Protein AF-A0A517Y898-F1 (afdb_monomer_lite)

pLDDT: mean 86.15, std 15.54, range [38.88, 97.69]

Structure (mmCIF, N/CA/C/O backbone):
data_AF-A0A517Y898-F1
#
_entry.id   AF-A0A517Y898-F1
#
loop_
_atom_site.group_PDB
_atom_site.id
_atom_site.type_symbol
_atom_site.label_atom_id
_atom_site.label_alt_id
_atom_site.label_comp_id
_atom_site.label_asym_id
_atom_site.label_entity_id
_atom_site.label_seq_id
_a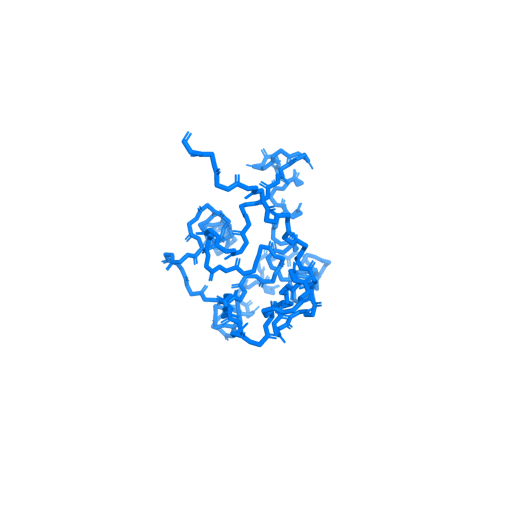tom_site.pdbx_PDB_ins_code
_atom_site.Cartn_x
_atom_site.Cartn_y
_atom_site.Cartn_z
_atom_site.occupancy
_atom_site.B_iso_or_equiv
_atom_site.auth_seq_id
_atom_site.auth_comp_id
_atom_site.auth_asym_id
_atom_site.auth_atom_id
_atom_site.pdbx_PDB_model_num
ATOM 1 N N . MET A 1 1 ? -4.215 5.071 19.299 1.00 58.53 1 MET A N 1
ATOM 2 C CA . MET A 1 1 ? -4.093 6.065 18.199 1.00 58.53 1 MET A CA 1
ATOM 3 C C . MET A 1 1 ? -2.716 6.010 17.555 1.00 58.53 1 MET A C 1
ATOM 5 O O . MET A 1 1 ? -2.641 6.223 16.354 1.00 58.53 1 MET A O 1
ATOM 9 N N . GLU A 1 2 ? -1.668 5.689 18.315 1.00 74.25 2 GLU A N 1
ATOM 10 C CA . GLU A 1 2 ? -0.288 5.555 17.822 1.00 74.25 2 GLU A CA 1
ATOM 11 C C . GLU A 1 2 ? -0.140 4.449 16.757 1.00 74.25 2 GLU A C 1
ATOM 13 O O . GLU A 1 2 ? 0.516 4.657 15.742 1.00 74.25 2 GLU A O 1
ATOM 18 N N . ASP A 1 3 ? -0.867 3.341 16.911 1.00 87.19 3 ASP A N 1
ATOM 19 C CA . ASP A 1 3 ? -0.833 2.190 15.993 1.00 87.19 3 ASP A CA 1
ATOM 20 C C . ASP A 1 3 ? -1.316 2.507 14.570 1.00 87.19 3 ASP A C 1
ATOM 22 O O . ASP A 1 3 ? -0.690 2.141 13.574 1.00 87.19 3 ASP A O 1
ATOM 26 N N . ARG A 1 4 ? -2.412 3.268 14.462 1.00 91.88 4 ARG A N 1
ATOM 27 C CA . ARG A 1 4 ? -2.944 3.710 13.167 1.00 91.88 4 ARG A CA 1
ATOM 28 C C . ARG A 1 4 ? -1.965 4.643 12.465 1.00 91.88 4 ARG A C 1
ATOM 30 O O . ARG A 1 4 ? -1.794 4.538 11.253 1.00 91.88 4 ARG A O 1
ATOM 37 N N . GLU A 1 5 ? -1.339 5.548 13.212 1.00 94.81 5 GLU A N 1
ATOM 38 C CA . GLU A 1 5 ? -0.365 6.482 12.651 1.00 94.81 5 GLU A CA 1
ATOM 39 C C . GLU A 1 5 ? 0.867 5.745 12.114 1.00 94.81 5 GLU A C 1
ATOM 41 O O . GLU A 1 5 ? 1.323 6.055 11.016 1.00 94.81 5 GLU A O 1
ATOM 46 N N . ALA A 1 6 ? 1.343 4.705 12.807 1.00 94.00 6 ALA A N 1
ATOM 47 C CA . ALA A 1 6 ? 2.433 3.861 12.319 1.00 94.00 6 ALA A CA 1
ATOM 48 C C . ALA A 1 6 ? 2.10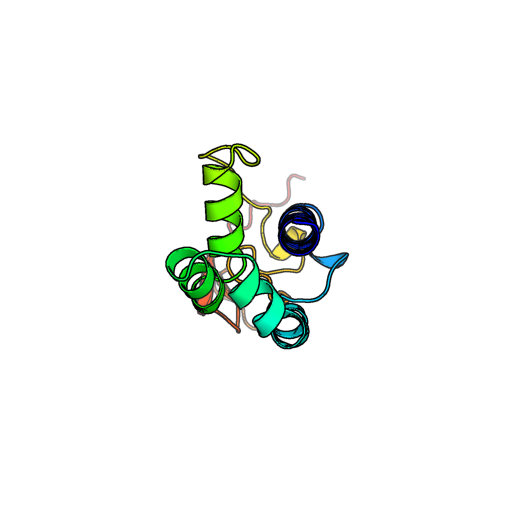7 3.217 10.956 1.00 94.00 6 ALA A C 1
ATOM 50 O O . ALA A 1 6 ? 2.930 3.259 10.036 1.00 94.00 6 ALA A O 1
ATOM 51 N N . CYS A 1 7 ? 0.885 2.700 10.771 1.00 96.12 7 CYS A N 1
ATOM 52 C CA . CYS A 1 7 ? 0.450 2.184 9.470 1.00 96.12 7 CYS A CA 1
ATOM 53 C C . CYS A 1 7 ? 0.413 3.278 8.390 1.00 96.12 7 CYS A C 1
ATOM 55 O O . CYS A 1 7 ? 0.865 3.051 7.268 1.00 96.12 7 CYS A O 1
ATOM 57 N N . LEU A 1 8 ? -0.098 4.473 8.710 1.00 96.38 8 LEU A N 1
ATOM 58 C CA . LEU A 1 8 ? -0.156 5.591 7.760 1.00 96.38 8 LEU A CA 1
ATOM 59 C C . LEU A 1 8 ? 1.239 6.099 7.372 1.00 96.38 8 LEU A C 1
ATOM 61 O O . LEU A 1 8 ? 1.460 6.447 6.211 1.00 96.38 8 LEU A O 1
ATOM 65 N N . ILE A 1 9 ? 2.195 6.113 8.306 1.00 96.56 9 ILE A N 1
ATOM 66 C CA . ILE A 1 9 ? 3.608 6.403 8.024 1.00 96.56 9 ILE A CA 1
ATOM 67 C C . ILE A 1 9 ? 4.144 5.410 6.993 1.00 96.56 9 ILE A C 1
ATOM 69 O O . ILE A 1 9 ? 4.655 5.842 5.957 1.00 96.56 9 ILE A O 1
ATOM 73 N N . TYR A 1 10 ? 3.950 4.105 7.215 1.00 97.31 10 TYR A N 1
ATOM 74 C CA . TYR A 1 10 ? 4.361 3.095 6.243 1.00 97.31 10 TYR A CA 1
ATOM 75 C C . TYR A 1 10 ? 3.685 3.313 4.882 1.00 97.31 10 TYR A C 1
ATOM 77 O O . TYR A 1 10 ? 4.370 3.317 3.866 1.00 97.31 10 TYR A O 1
ATOM 85 N N . PHE A 1 11 ? 2.372 3.570 4.830 1.00 96.94 11 PHE A N 1
ATOM 86 C CA . PHE A 1 11 ? 1.663 3.800 3.563 1.00 96.94 11 PHE A CA 1
ATOM 87 C C . PHE A 1 11 ? 2.226 4.989 2.786 1.00 96.94 11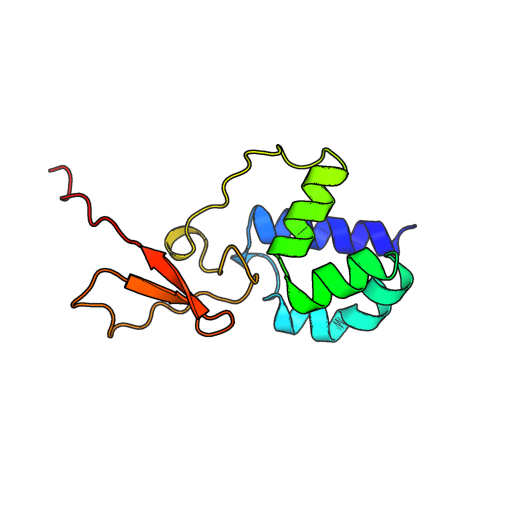 PHE A C 1
ATOM 89 O O . PHE A 1 11 ? 2.481 4.873 1.586 1.00 96.94 11 PHE A O 1
ATOM 96 N N . ARG A 1 12 ? 2.451 6.121 3.462 1.00 96.81 12 ARG A N 1
ATOM 97 C CA . ARG A 1 12 ? 3.033 7.319 2.844 1.00 96.81 12 ARG A CA 1
ATOM 98 C C . ARG A 1 12 ? 4.424 7.028 2.297 1.00 96.81 12 ARG A C 1
ATOM 100 O O . ARG A 1 12 ? 4.711 7.359 1.147 1.00 96.81 12 ARG A O 1
ATOM 107 N N . GLN A 1 13 ? 5.258 6.346 3.074 1.00 96.38 13 GLN A N 1
ATOM 108 C CA . GLN A 1 13 ? 6.624 6.033 2.674 1.00 96.38 13 GLN A CA 1
ATOM 109 C C . GLN A 1 13 ? 6.682 4.982 1.553 1.00 96.38 13 GLN A C 1
ATOM 111 O O . GLN A 1 13 ? 7.429 5.153 0.595 1.00 96.38 13 GLN A O 1
ATOM 116 N N . ALA A 1 14 ? 5.821 3.962 1.589 1.00 95.75 14 ALA A N 1
ATOM 117 C CA . ALA A 1 14 ? 5.686 2.948 0.541 1.00 95.75 14 ALA A CA 1
ATOM 118 C C . ALA A 1 14 ? 5.206 3.518 -0.803 1.00 95.75 14 ALA A C 1
ATOM 120 O O . ALA A 1 14 ? 5.379 2.876 -1.837 1.00 95.75 14 ALA A O 1
ATOM 121 N N . ILE A 1 15 ? 4.595 4.706 -0.805 1.00 94.31 15 ILE A N 1
ATOM 122 C CA . ILE A 1 15 ? 4.173 5.425 -2.013 1.00 94.31 15 ILE A CA 1
ATOM 123 C C . ILE A 1 15 ? 5.259 6.402 -2.472 1.00 94.31 15 ILE A C 1
ATOM 125 O O . ILE A 1 15 ? 5.585 6.445 -3.661 1.00 94.31 15 ILE A O 1
ATOM 129 N N . ALA A 1 16 ? 5.812 7.187 -1.544 1.00 93.81 16 ALA A N 1
ATOM 130 C CA . ALA A 1 16 ? 6.807 8.208 -1.848 1.00 93.81 16 ALA A CA 1
ATOM 131 C C . ALA A 1 16 ? 8.157 7.589 -2.234 1.00 93.81 16 ALA A C 1
ATOM 133 O O . ALA A 1 16 ? 8.714 7.931 -3.278 1.00 93.81 16 ALA A O 1
ATOM 134 N N . GLU A 1 17 ? 8.651 6.646 -1.434 1.00 93.56 17 GLU A N 1
ATOM 135 C CA . GLU A 1 17 ? 9.980 6.042 -1.544 1.00 93.56 17 GLU A CA 1
ATOM 136 C C . GLU A 1 17 ? 9.899 4.519 -1.345 1.00 93.56 17 GLU A C 1
ATOM 138 O O . GLU A 1 17 ? 10.370 3.992 -0.333 1.00 93.56 17 GLU A O 1
ATOM 143 N N . PRO A 1 18 ? 9.326 3.769 -2.308 1.00 92.81 18 PRO A N 1
ATOM 144 C CA . PRO A 1 18 ? 8.972 2.364 -2.097 1.00 92.81 18 PRO A CA 1
ATOM 145 C C . PRO A 1 18 ? 10.158 1.456 -1.742 1.00 92.81 18 PRO A C 1
ATOM 147 O O . PRO A 1 18 ? 9.984 0.461 -1.045 1.00 92.81 18 PRO A O 1
ATOM 150 N N . LEU A 1 19 ? 11.372 1.789 -2.196 1.00 92.75 19 LEU A N 1
ATOM 151 C CA . LEU A 1 19 ? 12.595 1.029 -1.900 1.00 92.75 19 LEU A CA 1
ATOM 152 C C . LEU A 1 19 ? 13.146 1.261 -0.486 1.00 92.75 19 LEU A C 1
ATOM 154 O O . LEU A 1 19 ? 13.962 0.465 -0.031 1.00 92.75 19 LEU A O 1
ATOM 158 N N . SER A 1 20 ? 12.701 2.313 0.206 1.00 94.94 20 SER A N 1
ATOM 159 C CA . SER A 1 20 ? 13.133 2.630 1.577 1.00 94.94 20 SER A CA 1
ATOM 160 C C . SER A 1 20 ? 12.435 1.788 2.651 1.00 94.94 20 SER A C 1
ATOM 162 O O . SER A 1 20 ? 12.878 1.764 3.795 1.00 94.94 20 SER A O 1
ATOM 164 N N . VAL A 1 21 ? 11.354 1.093 2.291 1.00 96.38 21 VAL A N 1
ATOM 165 C CA . VAL A 1 21 ? 10.545 0.274 3.203 1.00 96.38 21 VAL A CA 1
ATOM 166 C C . VAL A 1 21 ? 10.428 -1.148 2.691 1.00 96.38 21 VAL A C 1
ATOM 168 O O . VAL A 1 21 ? 10.610 -1.389 1.499 1.00 96.38 21 VAL A O 1
ATOM 171 N N . GLN A 1 22 ? 10.106 -2.093 3.570 1.00 95.81 22 GLN A N 1
ATOM 172 C CA . GLN A 1 22 ? 9.864 -3.484 3.189 1.00 95.81 22 GLN A CA 1
ATOM 173 C C . GLN A 1 22 ? 8.764 -3.610 2.112 1.00 95.81 22 GLN A C 1
ATOM 175 O O . GLN A 1 22 ? 7.843 -2.784 2.072 1.00 95.81 22 GLN A O 1
ATOM 180 N N . PRO A 1 23 ? 8.818 -4.651 1.262 1.00 96.00 23 PRO A N 1
ATOM 181 C CA . PRO A 1 23 ? 7.724 -5.005 0.362 1.00 96.00 23 PRO A CA 1
ATOM 182 C C . PRO A 1 23 ? 6.426 -5.261 1.137 1.00 96.00 23 PRO A C 1
ATOM 184 O O . PRO A 1 23 ? 6.455 -5.675 2.295 1.00 96.00 23 PRO A O 1
ATOM 187 N N . TRP A 1 24 ? 5.278 -5.060 0.484 1.00 96.44 24 TRP A N 1
ATOM 188 C CA . TRP A 1 24 ? 3.976 -5.177 1.151 1.00 96.44 24 TRP A CA 1
ATOM 189 C C . TRP A 1 24 ? 3.756 -6.526 1.839 1.00 96.44 24 TRP A C 1
ATOM 191 O O . TRP A 1 24 ? 3.225 -6.558 2.943 1.00 96.44 24 TRP A O 1
ATOM 201 N N . SER A 1 25 ? 4.115 -7.637 1.190 1.00 96.00 25 SER A N 1
ATOM 202 C CA . SER A 1 25 ? 3.919 -8.981 1.747 1.00 96.00 25 SER A CA 1
ATOM 203 C C . SER A 1 25 ? 4.684 -9.195 3.053 1.00 96.00 25 SER A C 1
ATOM 205 O O . SER A 1 25 ? 4.109 -9.724 4.001 1.00 96.00 25 SER A O 1
ATOM 207 N N . GLU A 1 26 ? 5.938 -8.750 3.105 1.00 97.69 26 GLU A N 1
ATOM 208 C CA . GLU A 1 26 ? 6.794 -8.827 4.293 1.00 97.69 26 GLU A CA 1
ATOM 209 C C . GLU A 1 26 ? 6.243 -7.943 5.412 1.00 97.69 26 GLU A C 1
ATOM 211 O O . GLU A 1 26 ? 5.957 -8.435 6.501 1.00 97.69 26 GLU A O 1
ATOM 216 N N . TRP A 1 27 ? 5.969 -6.670 5.112 1.00 97.62 27 TRP A N 1
ATOM 217 C CA . TRP A 1 27 ? 5.415 -5.750 6.103 1.00 97.62 27 TRP A CA 1
ATOM 218 C C . TRP A 1 27 ? 4.063 -6.235 6.643 1.00 97.62 27 TRP A C 1
ATOM 220 O O . TRP A 1 27 ? 3.817 -6.197 7.847 1.00 97.62 27 TRP A O 1
ATOM 230 N N . TRP A 1 28 ? 3.182 -6.732 5.768 1.00 97.56 28 TRP A N 1
ATOM 231 C CA . TRP A 1 28 ? 1.874 -7.249 6.168 1.00 97.56 28 TRP A CA 1
ATOM 232 C C . TRP A 1 28 ? 1.995 -8.464 7.086 1.00 97.56 28 TRP A C 1
ATOM 234 O O . TRP A 1 28 ? 1.238 -8.565 8.045 1.00 97.56 28 TRP A O 1
ATOM 244 N N . ALA A 1 29 ? 2.935 -9.376 6.822 1.00 97.50 29 ALA A N 1
ATOM 245 C CA . ALA A 1 29 ? 3.139 -10.556 7.661 1.00 97.50 29 ALA A CA 1
ATOM 246 C C . ALA A 1 29 ? 3.488 -10.184 9.112 1.00 97.50 29 ALA A C 1
ATOM 248 O O . ALA A 1 29 ? 3.058 -10.868 10.036 1.00 97.50 29 ALA A O 1
ATOM 249 N N . GLU A 1 30 ? 4.217 -9.084 9.306 1.00 97.56 30 GLU A N 1
ATOM 250 C CA . GLU A 1 30 ? 4.592 -8.573 10.627 1.00 97.56 30 GLU A CA 1
ATOM 251 C C . GLU A 1 30 ? 3.496 -7.706 11.278 1.00 97.56 30 GLU A C 1
ATOM 253 O O . GLU A 1 30 ? 3.455 -7.587 12.500 1.00 97.56 30 GLU A O 1
ATOM 258 N N . ASN A 1 31 ? 2.600 -7.102 10.485 1.00 97.19 31 ASN A N 1
ATOM 259 C CA . ASN A 1 31 ? 1.679 -6.052 10.947 1.00 97.19 31 ASN A CA 1
ATOM 260 C C . ASN A 1 31 ? 0.179 -6.380 10.774 1.00 97.19 31 ASN A C 1
ATOM 262 O O . ASN A 1 31 ? -0.654 -5.532 11.088 1.00 97.19 31 ASN A O 1
ATOM 266 N N . ASP A 1 32 ? -0.207 -7.573 10.302 1.00 96.94 32 ASP A N 1
ATOM 267 C CA . ASP A 1 32 ? -1.617 -7.952 10.046 1.00 96.94 32 ASP A CA 1
ATOM 268 C C . ASP A 1 32 ? -2.525 -7.689 11.261 1.00 96.94 32 ASP A C 1
ATOM 270 O O . ASP A 1 32 ? -3.570 -7.043 11.147 1.00 96.94 32 ASP A O 1
ATOM 274 N N . GLU A 1 33 ? -2.094 -8.123 12.448 1.00 95.75 33 GLU A N 1
ATOM 275 C CA . GLU A 1 33 ? -2.843 -7.927 13.694 1.00 95.75 33 GLU A CA 1
ATOM 276 C C . GLU A 1 33 ? -2.973 -6.445 14.070 1.00 95.75 33 GLU A C 1
ATOM 278 O O . GLU A 1 33 ? -4.050 -6.000 14.473 1.00 95.75 33 GLU A O 1
ATOM 283 N N . LEU A 1 34 ? -1.905 -5.663 13.881 1.00 95.50 34 LEU A N 1
ATOM 284 C CA . LEU A 1 34 ? -1.897 -4.220 14.126 1.00 95.50 34 LEU A CA 1
ATOM 285 C C . LEU A 1 34 ? -2.911 -3.507 13.224 1.00 95.50 34 LEU A C 1
ATOM 287 O O . LEU A 1 34 ? -3.686 -2.664 13.684 1.00 95.50 34 LEU A O 1
ATOM 291 N N . VAL A 1 35 ? -2.945 -3.871 11.939 1.00 96.50 35 VAL A N 1
ATOM 292 C CA . VAL A 1 35 ? -3.886 -3.306 10.965 1.00 96.50 35 VAL A CA 1
ATOM 293 C C . VAL A 1 35 ? -5.324 -3.696 11.317 1.00 96.50 35 VAL A C 1
ATOM 295 O O . VAL A 1 35 ? -6.213 -2.847 11.243 1.00 96.50 35 VAL A O 1
ATOM 298 N N . ALA A 1 36 ? -5.562 -4.941 11.741 1.00 96.62 36 ALA A N 1
ATOM 299 C CA . ALA A 1 36 ? -6.887 -5.413 12.151 1.00 96.62 36 ALA A CA 1
ATOM 300 C C . ALA A 1 36 ? -7.450 -4.642 13.357 1.00 96.62 36 ALA A C 1
ATOM 302 O O . ALA A 1 36 ? -8.657 -4.422 13.434 1.00 96.62 36 ALA A O 1
ATOM 303 N N . GLN A 1 37 ? -6.584 -4.208 14.276 1.00 96.00 37 GLN A N 1
ATOM 304 C CA . GLN A 1 37 ? -6.970 -3.407 15.442 1.00 96.00 37 GLN A CA 1
ATOM 305 C C . GLN A 1 37 ? -7.105 -1.910 15.118 1.00 96.00 37 GLN A C 1
ATOM 307 O O . GLN A 1 37 ? -7.911 -1.210 15.731 1.00 96.00 37 GLN A O 1
ATOM 312 N N . SER A 1 38 ? -6.330 -1.415 14.149 1.00 95.81 38 SER A N 1
ATOM 313 C CA . SER A 1 38 ? -6.221 0.018 13.842 1.00 95.81 38 SER A CA 1
ATOM 314 C C . SER A 1 38 ? -7.253 0.536 12.841 1.00 95.81 38 SER A C 1
ATOM 316 O O . SER A 1 38 ? -7.510 1.743 12.796 1.00 95.81 38 SER A O 1
ATOM 318 N N . PHE A 1 39 ? -7.831 -0.345 12.021 1.00 95.62 39 PHE A N 1
ATOM 319 C CA . PHE A 1 39 ? -8.753 0.024 10.947 1.00 95.62 39 PHE A CA 1
ATOM 320 C C . PHE A 1 39 ? -10.113 -0.668 11.094 1.00 95.62 39 PHE A C 1
ATOM 322 O O . PHE A 1 39 ? -10.182 -1.822 11.518 1.00 95.62 39 PHE A O 1
ATOM 329 N N . PRO A 1 40 ? -11.219 -0.016 10.683 1.00 95.94 40 PRO A N 1
ATOM 330 C CA . PRO A 1 40 ? -12.505 -0.689 10.545 1.00 95.94 40 PRO A CA 1
ATOM 331 C C . PRO A 1 40 ? -12.397 -1.903 9.615 1.00 95.94 40 PRO A C 1
ATOM 333 O O . PRO A 1 40 ? -11.630 -1.884 8.651 1.00 95.94 40 PRO A O 1
ATOM 336 N N . LEU A 1 41 ? -13.236 -2.921 9.833 1.00 96.31 41 LEU A N 1
ATOM 337 C CA . LEU A 1 41 ? -13.213 -4.174 9.062 1.00 96.31 41 LEU A CA 1
ATOM 338 C C . LEU A 1 41 ? -13.200 -3.952 7.537 1.00 96.31 41 LEU A C 1
ATOM 340 O O . LEU A 1 41 ? -12.497 -4.652 6.812 1.00 96.31 41 LEU A O 1
ATOM 344 N N . VAL A 1 42 ? -13.950 -2.962 7.045 1.00 96.62 42 VAL A N 1
ATOM 345 C CA . VAL A 1 42 ? -14.005 -2.619 5.614 1.00 96.62 42 VAL A CA 1
ATOM 346 C C . VAL A 1 42 ? -12.636 -2.197 5.072 1.00 96.62 42 VAL A C 1
ATOM 348 O O . VAL A 1 42 ? -12.254 -2.622 3.979 1.00 96.62 42 VAL A O 1
ATOM 351 N N . ASP A 1 43 ? -11.891 -1.393 5.827 1.00 97.12 43 ASP A N 1
ATOM 352 C CA . ASP A 1 43 ? -10.561 -0.924 5.437 1.00 97.12 43 ASP A CA 1
ATOM 353 C C . ASP A 1 43 ? -9.508 -2.014 5.639 1.00 97.12 43 ASP A C 1
ATOM 355 O O . ASP A 1 43 ? -8.660 -2.195 4.768 1.00 97.12 43 ASP A O 1
ATOM 359 N N . TYR A 1 44 ? -9.618 -2.819 6.699 1.00 97.50 44 TYR A N 1
ATOM 360 C CA . TYR A 1 44 ? -8.778 -4.005 6.888 1.00 97.50 44 TYR A CA 1
ATOM 361 C C . TYR A 1 44 ? -8.868 -4.961 5.686 1.00 97.50 44 TYR A C 1
ATOM 363 O O . TYR A 1 44 ? -7.858 -5.305 5.072 1.00 97.50 44 TYR A O 1
ATOM 371 N N . VAL A 1 45 ? -10.086 -5.339 5.279 1.00 97.00 45 VAL A N 1
ATOM 372 C CA . VAL A 1 45 ? -10.319 -6.216 4.118 1.00 97.00 45 VAL A CA 1
ATOM 373 C C . VAL A 1 45 ? -9.798 -5.562 2.835 1.00 97.00 45 VAL A C 1
ATOM 375 O O . VAL A 1 45 ? -9.180 -6.223 1.994 1.00 97.00 45 VAL A O 1
ATOM 378 N N . ARG A 1 46 ? -9.998 -4.248 2.678 1.00 96.25 46 ARG A N 1
ATOM 379 C CA . ARG A 1 46 ? -9.466 -3.495 1.537 1.00 96.25 46 ARG A CA 1
ATOM 380 C C . ARG A 1 46 ? -7.943 -3.573 1.477 1.00 96.25 46 ARG A C 1
ATOM 382 O O . ARG A 1 46 ? -7.416 -3.851 0.403 1.00 96.25 46 ARG A O 1
ATOM 389 N N . LEU A 1 47 ? -7.256 -3.348 2.590 1.00 97.12 47 LEU A N 1
ATOM 390 C CA . LEU A 1 47 ? -5.801 -3.420 2.683 1.00 97.12 47 LEU A CA 1
ATOM 391 C C . LEU A 1 47 ? -5.299 -4.845 2.414 1.00 97.12 47 LEU A C 1
ATOM 393 O O . LEU A 1 47 ? -4.382 -5.026 1.619 1.00 97.12 47 LEU A O 1
ATOM 397 N N . LYS A 1 48 ? -5.972 -5.865 2.952 1.00 95.62 48 LYS A N 1
ATOM 398 C CA . LYS A 1 48 ? -5.610 -7.274 2.746 1.00 95.62 48 LYS A CA 1
ATOM 399 C C . LYS A 1 48 ? -5.665 -7.703 1.277 1.00 95.62 48 LYS A C 1
ATOM 401 O O . LYS A 1 48 ? -4.764 -8.382 0.791 1.00 95.62 48 LYS A O 1
ATOM 406 N N . HIS A 1 49 ? -6.709 -7.302 0.548 1.00 94.69 49 HIS A N 1
ATOM 407 C CA . HIS A 1 49 ? -6.919 -7.752 -0.835 1.00 94.69 49 HIS A CA 1
ATOM 408 C C . HIS A 1 49 ? -6.373 -6.798 -1.897 1.00 94.69 49 HIS A C 1
ATOM 410 O O . HIS A 1 49 ? -5.915 -7.246 -2.947 1.00 94.69 49 HIS A O 1
ATOM 416 N N . ARG A 1 50 ? -6.439 -5.483 -1.661 1.00 95.00 50 ARG A N 1
ATOM 417 C CA . ARG A 1 50 ? -5.971 -4.463 -2.615 1.00 95.00 50 ARG A CA 1
ATOM 418 C C . ARG A 1 50 ? -4.568 -3.957 -2.300 1.00 95.00 50 ARG A C 1
ATOM 420 O O . ARG A 1 50 ? -3.997 -3.271 -3.143 1.00 95.00 50 ARG A O 1
ATOM 427 N N . LYS A 1 51 ? -4.001 -4.313 -1.145 1.00 96.25 51 LYS A N 1
ATOM 428 C CA . LYS A 1 51 ? -2.625 -3.993 -0.751 1.00 96.25 51 LYS A CA 1
ATOM 429 C C . LYS A 1 51 ? -2.350 -2.482 -0.813 1.00 96.25 51 LYS A C 1
ATOM 431 O O . LYS A 1 51 ? -3.203 -1.692 -0.400 1.00 96.25 51 LYS A O 1
ATOM 436 N N . LEU A 1 52 ? -1.214 -2.069 -1.385 1.00 96.12 52 LEU A N 1
ATOM 437 C CA . LEU A 1 52 ? -0.822 -0.662 -1.533 1.00 96.12 52 LEU A CA 1
ATOM 438 C C . LEU A 1 52 ? -1.878 0.202 -2.247 1.00 96.12 52 LEU A C 1
ATOM 440 O O . LEU A 1 52 ? -2.037 1.374 -1.920 1.00 96.12 52 LEU A O 1
ATOM 444 N N . TRP A 1 53 ? -2.655 -0.364 -3.173 1.00 95.38 53 TRP A N 1
ATOM 445 C CA . TRP A 1 53 ? -3.780 0.345 -3.784 1.00 95.38 53 TRP A CA 1
ATOM 446 C C . TRP A 1 53 ? -4.880 0.666 -2.766 1.00 95.38 53 TRP A C 1
ATOM 448 O O . TRP A 1 53 ? -5.474 1.739 -2.800 1.00 95.38 53 TRP A O 1
ATOM 458 N N . GLY A 1 54 ? -5.152 -0.249 -1.834 1.00 96.62 54 GLY A N 1
ATOM 459 C CA . GLY A 1 54 ? -6.056 0.004 -0.713 1.00 96.62 54 GLY A CA 1
ATOM 460 C C . GLY A 1 54 ? -5.544 1.120 0.198 1.00 96.62 54 GLY A C 1
ATOM 461 O O . GLY A 1 54 ? -6.323 1.991 0.582 1.00 96.62 54 GLY A O 1
ATOM 462 N N . ALA A 1 55 ? -4.238 1.133 0.472 1.00 97.12 55 ALA A N 1
ATOM 463 C CA . ALA A 1 55 ? -3.584 2.184 1.250 1.00 97.12 55 ALA A CA 1
ATOM 464 C C . ALA A 1 55 ? -3.680 3.562 0.570 1.00 97.12 55 ALA A C 1
ATOM 466 O O . ALA A 1 55 ? -4.050 4.537 1.218 1.00 97.12 55 ALA A O 1
ATOM 467 N N . GLN A 1 56 ? -3.452 3.635 -0.747 1.00 96.31 56 GLN A N 1
ATOM 468 C CA . GLN A 1 56 ? -3.659 4.859 -1.535 1.00 96.31 56 GLN A CA 1
ATOM 469 C C . GLN A 1 56 ? -5.095 5.373 -1.405 1.00 96.31 56 GLN A C 1
ATOM 471 O O . GLN A 1 56 ? -5.299 6.551 -1.136 1.00 96.31 56 GLN A O 1
ATOM 476 N N . GLN A 1 57 ? -6.091 4.488 -1.524 1.00 95.75 57 GLN A N 1
ATOM 477 C CA . GLN A 1 57 ? -7.501 4.866 -1.376 1.00 95.75 57 GLN A CA 1
ATOM 478 C C . GLN A 1 57 ? -7.808 5.427 0.018 1.00 95.75 57 GLN A C 1
ATOM 480 O O . GLN A 1 57 ? -8.571 6.379 0.135 1.00 95.75 57 GLN A O 1
ATOM 485 N N . ILE A 1 58 ? -7.224 4.854 1.072 1.00 96.25 58 ILE A N 1
ATOM 486 C CA . ILE A 1 58 ? -7.391 5.353 2.444 1.00 96.25 58 ILE A CA 1
ATOM 487 C C . ILE A 1 58 ? -6.782 6.751 2.594 1.00 96.25 58 ILE A C 1
ATOM 489 O O . ILE A 1 58 ? -7.451 7.635 3.121 1.00 96.25 58 ILE A O 1
ATOM 493 N N . LEU A 1 59 ? -5.571 6.969 2.076 1.00 96.44 59 LEU A N 1
ATOM 494 C CA . LEU A 1 59 ? -4.909 8.278 2.103 1.00 96.44 59 LEU A CA 1
ATOM 495 C C . LEU A 1 59 ? -5.651 9.333 1.265 1.00 96.44 59 LEU A C 1
ATOM 497 O O . LEU A 1 59 ? -5.693 10.504 1.626 1.00 96.44 59 LEU A O 1
ATOM 501 N N . GLN A 1 60 ? -6.276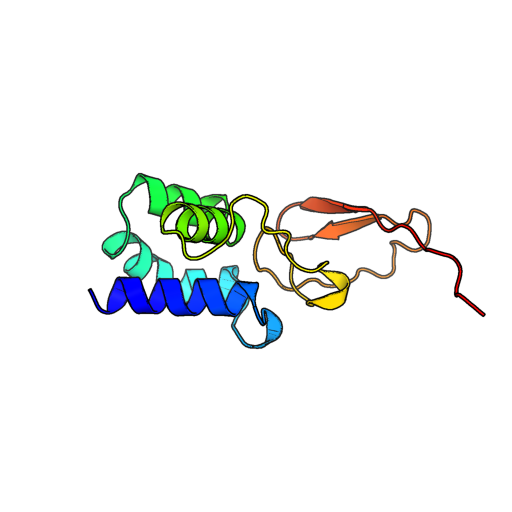 8.933 0.158 1.00 95.88 60 GLN A N 1
ATOM 502 C CA . GLN A 1 60 ? -7.139 9.824 -0.622 1.00 95.88 60 GLN A CA 1
ATOM 503 C C . GLN A 1 60 ? -8.401 10.212 0.153 1.00 95.88 60 GLN A C 1
ATOM 505 O O . GLN A 1 60 ? -8.783 11.379 0.174 1.00 95.88 60 GLN A O 1
ATOM 510 N N . ILE A 1 61 ? -9.036 9.249 0.829 1.00 94.50 61 ILE A N 1
ATOM 511 C CA . ILE A 1 61 ? -10.222 9.499 1.660 1.00 94.50 61 ILE A CA 1
ATOM 512 C C . ILE A 1 61 ? -9.882 10.394 2.861 1.00 94.50 61 ILE A C 1
ATOM 514 O O . ILE A 1 61 ? -10.710 11.216 3.248 1.00 94.50 61 ILE A O 1
ATOM 518 N N . SER A 1 62 ? -8.678 10.274 3.436 1.00 92.38 62 SER A N 1
ATOM 519 C CA . SER A 1 62 ? -8.217 11.148 4.525 1.00 92.38 62 SER A CA 1
ATOM 520 C C . SER A 1 62 ? -7.758 12.535 4.062 1.00 92.38 62 SER A C 1
ATOM 522 O O . SER A 1 62 ? -7.494 13.388 4.907 1.00 92.38 62 SER A O 1
ATOM 524 N N . GLY A 1 63 ? -7.688 12.787 2.750 1.00 94.31 63 GLY A N 1
ATOM 525 C CA . GLY A 1 63 ? -7.210 14.051 2.183 1.00 94.31 63 GLY A CA 1
ATOM 526 C C . GLY A 1 63 ? -5.685 14.205 2.175 1.00 94.31 63 GLY A C 1
ATOM 527 O O . GLY A 1 63 ? -5.187 15.294 1.906 1.00 94.31 63 GLY A O 1
ATOM 528 N N . GLU A 1 64 ? -4.936 13.136 2.453 1.00 92.88 64 GLU A N 1
ATOM 529 C CA . GLU A 1 64 ? -3.467 13.124 2.433 1.00 92.88 64 GLU A CA 1
ATOM 530 C C . GLU A 1 64 ? -2.889 12.895 1.031 1.00 92.88 64 GLU A C 1
ATOM 532 O O . GLU A 1 64 ? -1.741 13.252 0.767 1.00 92.88 64 GLU A O 1
ATOM 537 N N . LEU A 1 65 ? -3.677 12.315 0.121 1.00 93.69 65 LEU A N 1
ATOM 538 C CA . LEU A 1 65 ? -3.343 12.195 -1.297 1.00 93.69 65 LEU A CA 1
ATOM 539 C C . LEU A 1 65 ? -4.433 12.810 -2.180 1.00 93.69 65 LEU A C 1
ATOM 541 O O . LEU A 1 65 ? -5.620 12.659 -1.883 1.00 93.69 65 LEU A O 1
ATOM 545 N N . PRO A 1 66 ? -4.062 13.451 -3.303 1.00 93.75 66 PRO A N 1
ATOM 546 C CA . PRO A 1 66 ? -5.041 13.962 -4.248 1.00 93.75 66 PRO A CA 1
ATOM 547 C C . PRO A 1 66 ? -5.808 12.814 -4.938 1.00 93.75 66 PRO A C 1
ATOM 549 O O . PRO A 1 66 ? -5.266 11.715 -5.125 1.00 93.75 66 PRO A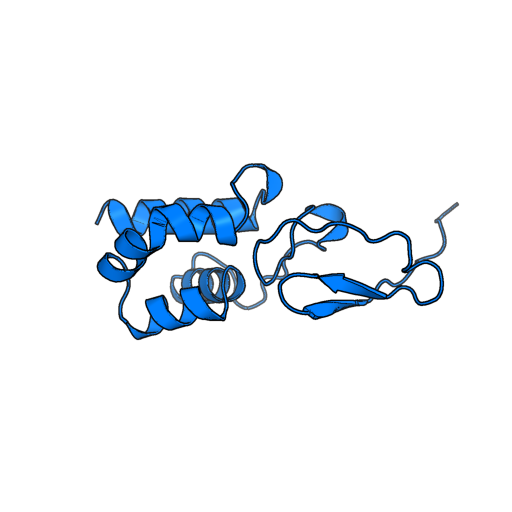 O 1
ATOM 552 N N . PRO A 1 67 ? -7.075 13.034 -5.335 1.00 88.81 67 PRO A N 1
ATOM 553 C CA . PRO A 1 67 ? -7.911 12.002 -5.959 1.00 88.81 67 PRO A CA 1
ATOM 554 C C . PRO A 1 67 ? -7.367 11.528 -7.317 1.00 88.81 67 PRO A C 1
ATOM 556 O O . PRO A 1 67 ? -7.587 10.383 -7.707 1.00 88.81 67 PRO A O 1
ATOM 559 N N . ASP A 1 68 ? -6.624 12.385 -8.010 1.00 90.81 68 ASP A N 1
ATOM 560 C CA . ASP A 1 68 ? -5.950 12.152 -9.288 1.00 90.81 68 ASP A CA 1
ATOM 561 C C . ASP A 1 68 ? -4.473 11.751 -9.131 1.00 90.81 68 ASP A C 1
ATOM 563 O O . ASP A 1 68 ? -3.725 11.732 -10.109 1.00 90.81 68 ASP A O 1
ATOM 567 N N . PHE A 1 69 ? -4.040 11.398 -7.913 1.00 90.56 69 PHE A N 1
ATOM 568 C CA . PHE A 1 69 ? -2.679 10.929 -7.665 1.00 90.56 69 PHE A CA 1
ATOM 569 C C . PHE A 1 69 ? -2.303 9.765 -8.595 1.00 90.56 69 PHE A C 1
ATOM 571 O O . PHE A 1 69 ? -2.918 8.695 -8.572 1.00 90.56 69 PHE A O 1
ATOM 578 N N . ALA A 1 70 ? -1.235 9.961 -9.366 1.00 87.75 70 ALA A N 1
ATOM 579 C CA . ALA A 1 70 ? -0.651 8.947 -10.228 1.00 87.75 70 ALA A CA 1
ATOM 580 C C . ALA A 1 70 ? 0.702 8.493 -9.649 1.00 87.75 70 ALA A C 1
ATOM 582 O O . ALA A 1 70 ? 1.651 9.282 -9.617 1.00 87.75 70 ALA A O 1
ATOM 583 N N . PRO A 1 71 ? 0.834 7.236 -9.187 1.00 86.56 71 PRO A N 1
ATOM 584 C CA . PRO A 1 71 ? 2.101 6.750 -8.660 1.00 86.56 71 PRO A CA 1
ATOM 585 C C . PRO A 1 71 ? 3.152 6.599 -9.766 1.00 86.56 71 PRO A C 1
ATOM 587 O O . PRO A 1 71 ? 2.834 6.327 -10.926 1.00 86.56 71 PRO A O 1
ATOM 590 N N . ARG A 1 72 ? 4.431 6.709 -9.383 1.00 86.44 72 ARG A N 1
ATOM 591 C CA . ARG A 1 72 ? 5.565 6.493 -10.294 1.00 86.44 72 ARG A CA 1
ATOM 592 C C . ARG A 1 72 ? 5.531 5.085 -10.898 1.00 86.44 72 ARG A C 1
ATOM 594 O O . ARG A 1 72 ? 5.134 4.121 -10.238 1.00 86.44 72 ARG A O 1
ATOM 601 N N . SER A 1 73 ? 5.988 4.977 -12.147 1.00 85.25 73 SER A N 1
ATOM 602 C CA . SER A 1 73 ? 6.117 3.694 -12.845 1.00 85.25 73 SER A CA 1
ATOM 603 C C . SER A 1 73 ? 6.973 2.712 -12.028 1.00 85.25 73 SER A C 1
ATOM 605 O O . SER A 1 73 ? 8.018 3.129 -11.521 1.00 85.25 73 SER A O 1
ATOM 607 N N . PRO A 1 74 ? 6.600 1.419 -11.939 1.00 86.69 74 PRO A N 1
ATOM 608 C CA . PRO A 1 74 ? 7.391 0.401 -11.245 1.00 86.69 74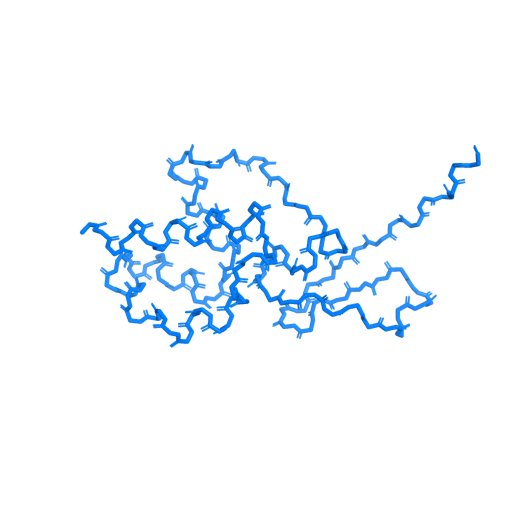 PRO A CA 1
ATOM 609 C C . PRO A 1 74 ? 8.828 0.253 -11.749 1.00 86.69 74 PRO A C 1
ATOM 611 O O . PRO A 1 74 ? 9.693 -0.152 -10.981 1.00 86.69 74 PRO A O 1
ATOM 614 N N . LEU A 1 75 ? 9.100 0.606 -13.012 1.00 82.12 75 LEU A N 1
ATOM 615 C CA . LEU A 1 75 ? 10.467 0.634 -13.547 1.00 82.12 75 LEU A CA 1
ATOM 616 C C . LEU A 1 75 ? 11.333 1.714 -12.894 1.00 82.12 75 LEU A C 1
ATOM 618 O O . LEU A 1 75 ? 12.534 1.533 -12.747 1.00 82.12 75 LEU A O 1
ATOM 622 N N . ILE A 1 76 ? 10.721 2.834 -12.511 1.00 85.19 76 ILE A N 1
ATOM 623 C CA . ILE A 1 76 ? 11.409 3.951 -11.860 1.00 85.19 76 ILE A CA 1
ATOM 624 C C . ILE A 1 76 ? 11.471 3.706 -10.353 1.00 85.19 76 ILE A C 1
ATOM 626 O O . ILE A 1 76 ? 12.489 3.947 -9.716 1.00 85.19 76 ILE A O 1
ATOM 630 N N . SER A 1 77 ? 10.366 3.247 -9.766 1.00 87.31 77 SER A N 1
ATOM 631 C CA . SER A 1 77 ? 10.239 3.104 -8.317 1.00 87.31 77 SER A CA 1
ATOM 632 C C . SER A 1 77 ? 10.764 1.775 -7.770 1.00 87.31 77 SER A C 1
ATOM 634 O O . SER A 1 77 ? 10.834 1.612 -6.554 1.00 87.31 77 SER A O 1
ATOM 636 N N . GLY A 1 78 ? 11.065 0.799 -8.632 1.00 88.38 78 GLY A N 1
ATOM 637 C CA . GLY A 1 78 ? 11.511 -0.545 -8.252 1.00 88.38 78 GLY A CA 1
ATOM 638 C C . GLY A 1 78 ? 10.467 -1.372 -7.489 1.00 88.38 78 GLY A C 1
ATOM 639 O O . GLY A 1 78 ? 10.776 -2.450 -6.980 1.00 88.38 78 GLY A O 1
ATOM 640 N N . SER A 1 79 ? 9.227 -0.888 -7.369 1.00 92.00 79 SER A N 1
ATOM 641 C CA . SER A 1 79 ? 8.128 -1.581 -6.690 1.00 92.00 79 SER A CA 1
ATOM 642 C C . SER A 1 79 ? 6.813 -1.386 -7.434 1.00 92.00 79 SER A C 1
ATOM 644 O O . SER A 1 79 ? 6.529 -0.331 -8.000 1.00 92.00 79 SER A O 1
ATOM 646 N N . CYS A 1 80 ? 5.976 -2.417 -7.426 1.00 92.31 80 CYS A N 1
ATOM 647 C CA . CYS A 1 80 ? 4.663 -2.375 -8.038 1.00 92.31 80 CYS A CA 1
ATOM 648 C C . CYS A 1 80 ? 3.795 -1.322 -7.343 1.00 92.31 80 CYS A C 1
ATOM 650 O O . CYS A 1 80 ? 3.420 -1.479 -6.183 1.00 92.31 80 CYS A O 1
ATOM 652 N N . CYS A 1 81 ? 3.396 -0.282 -8.073 1.00 91.00 81 CYS A N 1
ATOM 653 C CA . CYS A 1 81 ? 2.588 0.810 -7.529 1.00 91.00 81 CYS A CA 1
ATOM 654 C C . CYS A 1 81 ? 1.178 0.394 -7.076 1.00 91.00 81 CYS A C 1
ATOM 656 O O . CYS A 1 81 ? 0.462 1.186 -6.470 1.00 91.00 81 CYS A O 1
ATOM 658 N N . ARG A 1 82 ? 0.758 -0.838 -7.381 1.00 92.31 82 ARG A N 1
ATOM 659 C CA . ARG A 1 82 ? -0.551 -1.383 -7.012 1.00 92.31 82 ARG A CA 1
ATOM 660 C C . ARG A 1 82 ? -0.503 -2.288 -5.797 1.00 92.31 82 ARG A C 1
ATOM 662 O O . ARG A 1 82 ? -1.376 -2.186 -4.946 1.00 92.31 82 ARG A O 1
ATOM 669 N N . CYS A 1 83 ? 0.473 -3.190 -5.727 1.00 94.06 83 CYS A N 1
ATOM 670 C CA . CYS A 1 83 ? 0.555 -4.143 -4.625 1.00 94.06 83 CYS A CA 1
ATOM 671 C C . CYS A 1 83 ? 1.667 -3.854 -3.622 1.00 94.06 83 CYS A C 1
ATOM 673 O O . CYS A 1 83 ? 1.622 -4.446 -2.557 1.00 94.06 83 CYS A O 1
ATOM 675 N N . GLY A 1 84 ? 2.620 -2.969 -3.923 1.00 94.06 84 GLY A N 1
ATOM 676 C CA . GLY A 1 84 ? 3.760 -2.660 -3.051 1.00 94.06 84 GLY A CA 1
ATOM 677 C C . GLY A 1 84 ? 4.829 -3.753 -2.997 1.00 94.06 84 GLY A C 1
ATOM 678 O O . GLY A 1 84 ? 5.750 -3.672 -2.193 1.00 94.06 84 GLY A O 1
ATOM 679 N N . GLU A 1 85 ? 4.723 -4.779 -3.839 1.00 95.25 85 GLU A N 1
ATOM 680 C CA . GLU A 1 85 ? 5.749 -5.816 -3.963 1.00 95.25 85 GLU A CA 1
ATOM 681 C C . GLU A 1 85 ? 6.915 -5.308 -4.805 1.00 95.25 85 GLU A C 1
ATOM 683 O O . GLU A 1 85 ? 6.732 -4.451 -5.679 1.00 95.25 85 GLU A O 1
ATOM 688 N N . ARG A 1 86 ? 8.108 -5.866 -4.589 1.00 92.94 86 ARG A N 1
ATOM 689 C CA . ARG A 1 86 ? 9.271 -5.531 -5.414 1.00 92.94 86 ARG A CA 1
ATOM 690 C C . ARG A 1 86 ? 9.007 -5.861 -6.868 1.00 92.94 86 ARG A C 1
ATOM 692 O O . ARG A 1 86 ? 8.467 -6.913 -7.211 1.00 92.94 86 ARG A O 1
ATOM 699 N N . PHE A 1 87 ? 9.385 -4.924 -7.722 1.00 84.38 87 PHE A N 1
ATOM 700 C CA . PHE A 1 87 ? 9.238 -5.081 -9.149 1.00 84.38 87 PHE A CA 1
ATOM 701 C C . PHE A 1 87 ? 10.522 -5.679 -9.705 1.00 84.38 87 PHE A C 1
ATOM 703 O O . PHE A 1 87 ? 11.523 -4.989 -9.873 1.00 84.38 87 PHE A O 1
ATOM 710 N N . VAL A 1 88 ? 10.498 -6.983 -9.960 1.00 74.25 88 VAL A N 1
ATOM 711 C CA . VAL A 1 88 ? 11.581 -7.658 -10.672 1.00 74.25 88 VAL A CA 1
ATOM 712 C C . VAL A 1 88 ? 11.275 -7.551 -12.158 1.00 74.25 88 VAL A C 1
ATOM 714 O O . VAL A 1 88 ? 10.286 -8.116 -12.627 1.00 74.25 88 VAL A O 1
ATOM 717 N N . ASN A 1 89 ? 12.099 -6.799 -12.886 1.00 64.25 89 ASN A N 1
ATOM 718 C CA . ASN A 1 89 ? 12.015 -6.763 -14.338 1.00 64.25 89 ASN A CA 1
ATOM 719 C C . ASN A 1 89 ? 12.423 -8.147 -14.864 1.00 64.25 89 ASN A C 1
ATOM 721 O O . ASN A 1 89 ? 13.570 -8.554 -14.682 1.00 64.25 89 ASN A O 1
ATOM 725 N N . GLN A 1 90 ? 11.484 -8.903 -15.435 1.00 56.53 90 GLN A N 1
ATOM 726 C CA . GLN A 1 90 ? 11.826 -10.176 -16.062 1.00 56.53 90 GLN A CA 1
ATOM 727 C C . GLN A 1 90 ? 12.396 -9.890 -17.460 1.00 56.53 90 GLN A C 1
ATOM 729 O O . GLN A 1 90 ? 11.715 -9.241 -18.256 1.00 56.53 90 GLN A O 1
ATOM 734 N N . PRO A 1 91 ? 13.614 -10.363 -17.776 1.00 52.44 91 PRO A N 1
ATOM 735 C CA . PRO A 1 91 ? 14.278 -10.070 -19.046 1.00 52.44 91 PRO A CA 1
ATOM 736 C C . PRO A 1 91 ? 13.566 -10.661 -20.276 1.00 52.44 91 PRO A C 1
ATOM 738 O O . PRO A 1 91 ? 13.831 -10.229 -21.384 1.00 52.44 91 PRO A O 1
ATOM 741 N N . GLU A 1 92 ? 12.610 -11.583 -20.126 1.00 51.06 92 GLU A N 1
ATOM 742 C CA . GLU A 1 92 ? 11.880 -12.175 -21.264 1.00 51.06 92 GLU A CA 1
ATOM 743 C C . GLU A 1 92 ? 10.820 -11.244 -21.900 1.00 51.06 92 GLU A C 1
ATOM 745 O O . GLU A 1 92 ? 10.152 -11.621 -22.863 1.00 51.06 92 GLU A O 1
ATOM 750 N N . ALA A 1 93 ? 10.659 -10.010 -21.406 1.00 52.03 93 ALA A N 1
ATOM 751 C CA . ALA A 1 93 ? 9.728 -9.019 -21.962 1.00 52.03 93 ALA A CA 1
ATOM 752 C C . ALA A 1 93 ? 10.244 -8.301 -23.234 1.00 52.03 93 ALA A C 1
ATOM 754 O O . ALA A 1 93 ? 9.616 -7.346 -23.700 1.00 52.03 93 ALA A O 1
ATOM 755 N N . GLU A 1 94 ? 11.357 -8.759 -23.817 1.00 49.59 94 GLU A N 1
ATOM 756 C CA . GLU A 1 94 ? 12.059 -8.119 -24.943 1.00 49.59 94 GLU A CA 1
ATOM 757 C C . GLU A 1 94 ? 11.261 -8.052 -26.259 1.00 49.59 94 GLU A C 1
ATOM 759 O O . GLU A 1 94 ? 11.612 -7.272 -27.139 1.00 49.59 94 GLU A O 1
ATOM 764 N N . ALA A 1 95 ? 10.156 -8.792 -26.408 1.00 54.66 95 ALA A N 1
ATOM 765 C CA . ALA A 1 95 ? 9.409 -8.824 -27.673 1.00 54.66 95 ALA A CA 1
ATOM 766 C C . ALA A 1 95 ? 8.087 -8.028 -27.689 1.00 54.66 95 ALA A C 1
ATOM 768 O O . ALA A 1 95 ? 7.505 -7.869 -28.760 1.00 54.66 95 ALA A O 1
ATOM 769 N N . SER A 1 96 ? 7.573 -7.545 -26.546 1.00 58.38 96 SER A N 1
ATOM 770 C CA . SER A 1 96 ? 6.214 -6.953 -26.492 1.00 58.38 96 SER A CA 1
ATOM 771 C C . SER A 1 96 ? 6.061 -5.642 -25.718 1.00 58.38 96 SER A C 1
ATOM 773 O O . SER A 1 96 ? 4.987 -5.049 -25.778 1.00 58.38 96 SER A O 1
ATOM 775 N N . GLY A 1 97 ? 7.094 -5.153 -25.018 1.00 62.72 97 GLY A N 1
ATOM 776 C CA . GLY A 1 97 ? 6.988 -3.897 -24.257 1.00 62.72 97 GLY A CA 1
ATOM 777 C C . GLY A 1 97 ? 5.980 -3.964 -23.102 1.00 62.72 97 GLY A C 1
ATOM 778 O O . GLY A 1 97 ? 5.460 -2.940 -22.664 1.00 62.72 97 GLY A O 1
ATOM 779 N N . ASP A 1 98 ? 5.704 -5.171 -22.604 1.00 70.75 98 ASP A N 1
ATOM 780 C CA . ASP A 1 98 ? 4.720 -5.449 -21.567 1.00 70.75 98 ASP A CA 1
ATOM 781 C C . ASP A 1 98 ? 5.379 -6.179 -20.392 1.00 70.75 98 ASP A C 1
ATOM 783 O O . ASP A 1 98 ? 5.782 -7.333 -20.518 1.00 70.75 98 ASP A O 1
ATOM 787 N N . VAL A 1 99 ? 5.429 -5.556 -19.213 1.00 75.56 99 VAL A N 1
ATOM 788 C CA . VAL A 1 99 ? 5.928 -6.198 -17.978 1.00 75.56 99 VAL A CA 1
ATOM 789 C C . VAL A 1 99 ? 4.770 -6.341 -17.012 1.00 75.56 99 VAL A C 1
ATOM 791 O O . VAL A 1 99 ? 3.981 -5.418 -16.786 1.00 75.56 99 VAL A O 1
ATOM 794 N N . ARG A 1 100 ? 4.649 -7.532 -16.434 1.00 83.88 100 ARG A N 1
ATOM 795 C CA . ARG A 1 100 ? 3.626 -7.852 -15.443 1.00 83.88 100 ARG A CA 1
ATOM 796 C C . ARG A 1 100 ? 4.259 -7.945 -14.070 1.00 83.88 100 ARG A C 1
ATOM 798 O O . ARG A 1 100 ? 5.302 -8.566 -13.903 1.00 83.88 100 ARG A O 1
ATOM 805 N N . CYS A 1 101 ? 3.597 -7.381 -13.066 1.00 86.69 101 CYS A N 1
ATOM 806 C CA . CYS A 1 101 ? 3.963 -7.678 -11.689 1.00 86.69 101 CYS A CA 1
ATOM 807 C C . CYS A 1 101 ? 3.647 -9.152 -11.398 1.00 86.69 101 CYS A C 1
ATOM 809 O O . CYS A 1 101 ? 2.488 -9.561 -11.478 1.00 86.69 101 CYS A O 1
ATOM 811 N N . SER A 1 102 ? 4.655 -9.933 -11.016 1.00 85.69 102 SER A N 1
ATOM 812 C CA . SER A 1 102 ? 4.513 -11.360 -10.692 1.00 85.69 102 SER A CA 1
ATOM 813 C C . SER A 1 102 ? 3.558 -11.629 -9.524 1.00 85.69 102 SER A C 1
ATOM 815 O O . SER A 1 102 ? 2.943 -12.687 -9.465 1.00 85.69 102 SER A O 1
ATOM 817 N N . ALA A 1 103 ? 3.397 -10.664 -8.615 1.00 87.88 103 ALA A N 1
ATOM 818 C CA . ALA A 1 103 ? 2.618 -10.845 -7.397 1.00 87.88 103 ALA A CA 1
ATOM 819 C C . ALA A 1 103 ? 1.137 -10.450 -7.512 1.00 87.88 103 ALA A C 1
ATOM 821 O O . ALA A 1 103 ? 0.311 -10.974 -6.769 1.00 87.88 103 ALA A O 1
ATOM 822 N N . CYS A 1 104 ? 0.776 -9.508 -8.390 1.00 88.38 104 CYS A N 1
ATOM 823 C CA . CYS A 1 104 ? -0.625 -9.093 -8.574 1.00 88.38 104 CYS A CA 1
ATOM 824 C C . CYS A 1 104 ? -1.139 -9.233 -10.011 1.00 88.38 104 CYS A C 1
ATOM 826 O O . CYS A 1 104 ? -2.303 -8.940 -10.270 1.00 88.38 104 CYS A O 1
ATOM 828 N N . GLY A 1 105 ? -0.287 -9.644 -10.953 1.00 86.06 105 GLY A N 1
ATOM 829 C CA . GLY A 1 105 ? -0.640 -9.856 -12.357 1.00 86.06 105 GLY A CA 1
ATOM 830 C C . GLY A 1 105 ? -0.902 -8.579 -13.158 1.00 86.06 105 GLY A C 1
ATOM 831 O O . GLY A 1 105 ? -1.196 -8.666 -14.350 1.00 86.06 105 GLY A O 1
ATOM 832 N N . ILE A 1 106 ? -0.796 -7.393 -12.544 1.00 86.31 106 ILE A N 1
ATOM 833 C CA . ILE A 1 106 ? -1.039 -6.127 -13.239 1.00 86.31 106 ILE A CA 1
ATOM 834 C C . ILE A 1 106 ? 0.013 -5.918 -14.315 1.00 86.31 106 ILE A C 1
ATOM 836 O O . ILE A 1 106 ? 1.216 -6.017 -14.068 1.00 86.31 106 ILE A O 1
ATOM 840 N N . LYS A 1 107 ? -0.494 -5.621 -15.508 1.00 83.44 107 LYS A N 1
ATOM 841 C CA . LYS A 1 107 ? 0.273 -5.320 -16.703 1.00 83.44 107 LYS A CA 1
ATOM 842 C C . LYS A 1 107 ? 0.596 -3.830 -16.739 1.00 83.44 107 LYS A C 1
ATOM 844 O O . LYS A 1 107 ? -0.301 -2.998 -16.609 1.00 83.44 107 LYS A O 1
ATOM 849 N N . TYR A 1 108 ? 1.863 -3.523 -16.952 1.00 79.69 108 TYR A N 1
ATOM 850 C CA . TYR A 1 108 ? 2.360 -2.183 -17.209 1.00 79.69 108 TYR A CA 1
ATOM 851 C C . TYR A 1 108 ? 2.745 -2.111 -18.684 1.00 79.69 108 TYR A C 1
ATOM 853 O O . TYR A 1 108 ? 3.529 -2.936 -19.153 1.00 79.69 108 TYR A O 1
ATOM 861 N N . LEU A 1 109 ? 2.117 -1.181 -19.408 1.00 71.88 109 LEU A N 1
ATOM 862 C CA . LEU A 1 109 ? 2.439 -0.900 -20.804 1.00 71.88 109 LEU A CA 1
ATOM 863 C C . LEU A 1 109 ? 3.644 0.034 -20.840 1.00 71.88 109 LEU A C 1
ATOM 865 O O . LEU A 1 109 ? 3.621 1.081 -20.185 1.00 71.88 109 LEU A O 1
ATOM 869 N N . PHE A 1 110 ? 4.654 -0.317 -21.627 1.00 66.25 110 PHE A N 1
ATOM 870 C CA . PHE A 1 110 ? 5.775 0.567 -21.907 1.00 66.25 110 PHE A CA 1
ATOM 871 C C . PHE A 1 110 ? 5.649 1.104 -23.318 1.00 66.25 110 PHE A C 1
ATOM 873 O O . PHE A 1 110 ? 5.623 0.361 -24.296 1.00 66.25 110 PHE A O 1
ATOM 880 N N . VAL A 1 111 ? 5.598 2.427 -23.420 1.00 56.94 111 VAL A N 1
ATOM 881 C CA . VAL A 1 111 ? 5.928 3.092 -24.670 1.00 56.94 111 VAL A CA 1
ATOM 882 C C . VAL A 1 111 ? 7.436 3.292 -24.621 1.00 56.94 111 VAL A C 1
ATOM 884 O O . VAL A 1 111 ? 7.915 4.146 -23.876 1.00 56.94 111 VAL A O 1
ATOM 887 N N . TYR A 1 112 ? 8.190 2.479 -25.362 1.00 51.59 112 TYR A N 1
ATOM 888 C CA . TYR A 1 112 ? 9.553 2.855 -25.727 1.00 51.59 112 TYR A CA 1
ATOM 889 C C . TYR A 1 112 ? 9.428 4.117 -26.588 1.00 51.59 112 TYR A C 1
ATOM 891 O O . TYR A 1 112 ? 9.096 4.046 -27.769 1.00 51.59 112 TYR A O 1
ATOM 899 N N . GLY A 1 113 ? 9.575 5.289 -25.971 1.00 45.00 113 GLY A N 1
ATOM 900 C CA . GLY A 1 113 ? 9.819 6.513 -26.723 1.00 45.00 113 GLY A CA 1
ATOM 901 C C . GLY A 1 113 ? 11.211 6.401 -27.343 1.00 45.00 113 GLY A C 1
ATOM 902 O O . GLY A 1 113 ? 12.113 5.937 -26.641 1.00 45.00 113 GLY A O 1
ATOM 903 N N . PRO A 1 114 ? 11.402 6.759 -28.626 1.00 41.84 114 PRO A N 1
ATOM 904 C CA . PRO A 1 114 ? 12.735 6.772 -29.209 1.00 41.84 114 PRO A CA 1
ATOM 905 C C . PRO A 1 114 ? 13.626 7.676 -28.357 1.00 41.84 114 PRO A C 1
ATOM 907 O O . PRO A 1 114 ? 13.187 8.745 -27.921 1.00 41.84 114 PRO A O 1
ATOM 910 N N . GLU A 1 115 ? 14.840 7.201 -28.088 1.00 45.97 115 GLU A N 1
ATOM 911 C CA . GLU A 1 115 ? 15.923 7.984 -27.503 1.00 45.97 115 GLU A CA 1
ATOM 912 C C . GLU A 1 115 ? 15.932 9.365 -28.174 1.00 45.97 115 GLU A C 1
ATOM 914 O O . GLU A 1 115 ? 16.049 9.468 -29.395 1.00 45.97 115 GLU A O 1
ATOM 919 N N . GLN A 1 116 ? 15.688 10.424 -27.395 1.00 44.72 116 GLN A N 1
ATOM 920 C CA . GLN A 1 116 ? 15.926 11.774 -27.886 1.00 44.72 116 GLN A CA 1
ATOM 921 C C . GLN A 1 116 ? 17.441 11.957 -27.932 1.00 44.72 116 GLN A C 1
ATOM 923 O O . GLN A 1 116 ? 18.082 12.081 -26.888 1.00 44.72 116 GLN A O 1
ATOM 928 N N . GLU A 1 117 ? 17.953 11.851 -29.156 1.00 38.88 117 GLU A N 1
ATOM 929 C CA . GLU A 1 117 ? 19.310 12.169 -29.613 1.00 38.88 117 GLU A CA 1
ATOM 930 C C . GLU A 1 117 ? 19.733 13.604 -29.256 1.00 38.88 117 GLU A C 1
ATOM 932 O O . GLU A 1 117 ? 18.867 14.514 -29.298 1.00 38.88 117 GLU A O 1
#

Sequence (117 aa):
MEDREACLIYFRQAIAEPLSVQPWSEWWAENDELVAQSFPLVDYVRLKHRKLWGAQQILQISGELPPDFAPRSPLISGSCCRCGERFVNQPEAEASGDVRCSACGIKYLFVYGPEQE

Radius of gyration: 15.53 Å; chains: 1; bounding box: 33×26×48 Å

Organism: NCBI:txid2528021

Foldseek 3Di:
DVLLVVVLVQLVCCQVQLVVDDAQVVVCVVCLVSLPVNDDPVLSVLCVPFPSQSSQVVCCVVVNDPPPDDTDDCVVRQADNGHSGGQDADPVCVPAQWGARPPPRDIDHDDPDDPPD

Secondary structure (DSSP, 8-state):
-HHHHHHHHHHHHHHH-GGGS--HHHHHHHHHHHHHHHS-HHHHHHHHHHTHHHHHHHHHHTTSS-TT--PPPHHHHSB-TTT--B----GGGGGTSEEE-TTT--EEE--------